Protein AF-A0A3M1FMY9-F1 (afdb_monomer)

Radius of gyration: 11.6 Å; Cα contacts (8 Å, |Δi|>4): 67; chains: 1; bounding box: 25×20×31 Å

pLDDT: mean 90.98, std 11.26, range [52.97, 98.44]

Solvent-accessible surface area (backbone atoms only — not comparable to full-atom values): 2443 Å² total; per-residue (Å²): 130,84,85,71,54,62,75,47,38,30,13,39,30,89,87,35,78,43,66,42,96,42,92,90,45,40,58,76,60,51,74,48,64,50,62,86,79,130

Foldseek 3Di:
DDQDADKFWEFCAPPGNHHDVDPVTHRTRDMDGDDPDD

Sequence (38 aa):
MPLEGERITIGRHPEVDIVIENPSVSRHHAELIAKGGG

Nearest PDB structures (foldseek):
  4h87-assembly2_A  TM=8.924E-01  e=8.985E-03  Homo sapiens
  4h87-assembly3_B  TM=8.911E-01  e=1.356E-02  Homo sapiens
  3hx1-assembly1_A  TM=8.577E-01  e=1.784E-02  Synechocystis sp. PCC 6803
  3umz-assembly1_A  TM=7.700E-01  e=2.515E-02  Homo sapiens
  3oun-assembly1_A  TM=7.869E-01  e=8.647E-02  Mycobacterium tuberculosis H37Rv

Secondary structure (DSSP, 8-state):
-PPPS-EEEEESSTTSSEE---TTS-SS-EEEE-----

Structure (mmCIF, N/CA/C/O backbone):
data_AF-A0A3M1FMY9-F1
#
_entry.id   AF-A0A3M1FMY9-F1
#
loop_
_atom_site.group_PDB
_atom_site.id
_atom_site.type_symbol
_atom_site.label_atom_id
_atom_site.label_alt_id
_atom_site.label_comp_id
_atom_site.label_asym_id
_atom_site.label_entity_id
_atom_site.label_seq_id
_atom_site.pdbx_PDB_ins_code
_atom_site.Cartn_x
_atom_site.Cartn_y
_atom_site.Cartn_z
_atom_site.occupancy
_atom_site.B_iso_or_equiv
_atom_site.auth_seq_id
_atom_site.auth_comp_id
_atom_site.auth_asym_id
_atom_site.auth_atom_id
_atom_site.pdbx_PDB_model_num
ATOM 1 N N . MET A 1 1 ? 2.568 1.726 18.579 1.00 61.91 1 MET A N 1
ATOM 2 C CA . MET A 1 1 ? 1.375 0.868 18.738 1.00 61.91 1 MET A CA 1
ATOM 3 C C . MET A 1 1 ? 0.826 0.598 17.348 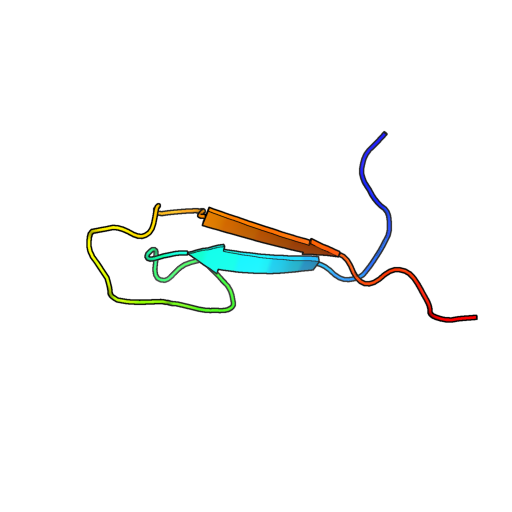1.00 61.91 1 MET A C 1
ATOM 5 O O . MET A 1 1 ? 0.792 1.553 16.574 1.00 61.91 1 MET A O 1
ATOM 9 N N . PRO A 1 2 ? 0.503 -0.653 16.983 1.00 71.12 2 PRO A N 1
ATOM 10 C CA . PRO A 1 2 ? -0.139 -0.929 15.703 1.00 71.12 2 PRO A CA 1
ATOM 11 C C . PRO A 1 2 ? -1.495 -0.220 15.660 1.00 71.12 2 PRO A 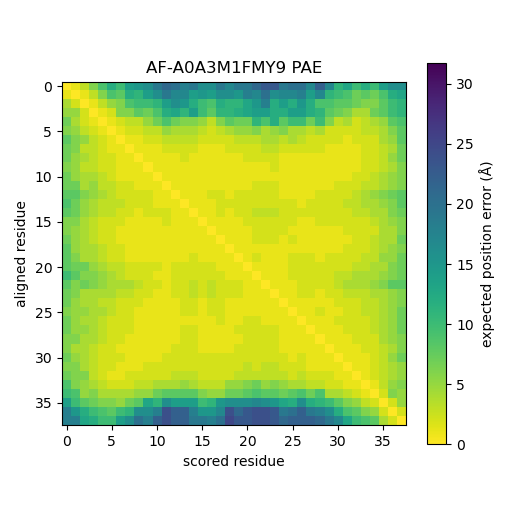C 1
ATOM 13 O O . PRO A 1 2 ? -2.155 -0.063 16.684 1.00 71.12 2 PRO A O 1
ATOM 16 N N . LEU A 1 3 ? -1.874 0.269 14.486 1.00 71.94 3 LEU A N 1
ATOM 17 C CA . LEU A 1 3 ? -3.197 0.845 14.283 1.00 71.94 3 LEU A CA 1
ATOM 18 C C . LEU A 1 3 ? -4.215 -0.308 14.292 1.00 71.94 3 LEU A C 1
ATOM 20 O O . LEU A 1 3 ? -4.028 -1.295 13.582 1.00 71.94 3 LEU A O 1
ATOM 24 N N . GLU A 1 4 ? -5.249 -0.187 15.121 1.00 80.50 4 GLU A N 1
ATOM 25 C CA . GLU A 1 4 ? -6.327 -1.171 15.261 1.00 80.50 4 GLU A CA 1
ATOM 26 C C . GLU A 1 4 ? -7.398 -0.938 14.184 1.00 80.50 4 GLU A C 1
ATOM 28 O O . GLU A 1 4 ? -7.769 0.211 13.927 1.00 80.50 4 GLU A O 1
ATOM 33 N N . GLY A 1 5 ? -7.866 -2.013 13.539 1.00 84.12 5 GLY A N 1
ATOM 34 C CA . GLY A 1 5 ? -8.869 -1.951 12.472 1.00 84.12 5 GLY A CA 1
ATOM 35 C C . GLY A 1 5 ? -8.726 -3.056 11.426 1.00 84.12 5 GLY A C 1
ATOM 36 O O . GLY A 1 5 ? -7.715 -3.761 11.389 1.00 84.12 5 GLY A O 1
ATOM 37 N N . GLU A 1 6 ? -9.73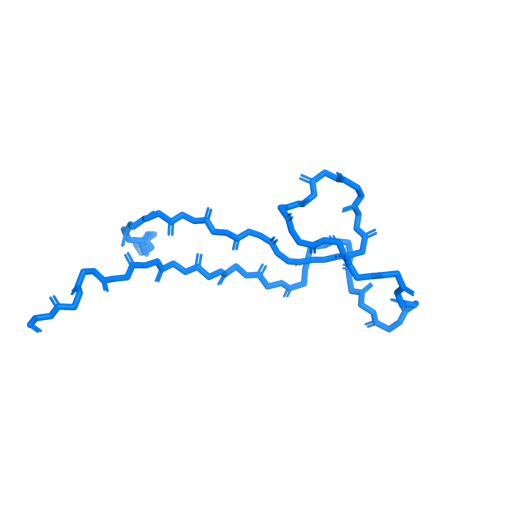3 -3.190 10.560 1.00 90.56 6 GLU A N 1
ATOM 38 C CA . GLU A 1 6 ? -9.627 -4.018 9.353 1.00 90.56 6 GLU A CA 1
ATOM 39 C C . GLU A 1 6 ? -8.526 -3.455 8.450 1.00 90.56 6 GLU A C 1
ATOM 41 O O . GLU A 1 6 ? -8.428 -2.238 8.254 1.00 90.56 6 GLU A O 1
ATOM 46 N N . ARG A 1 7 ? -7.665 -4.344 7.951 1.00 93.00 7 ARG A N 1
ATOM 47 C CA . ARG A 1 7 ? -6.480 -3.988 7.176 1.00 93.00 7 ARG A CA 1
ATOM 48 C C . ARG A 1 7 ? -6.668 -4.408 5.728 1.00 93.00 7 ARG A C 1
ATOM 50 O O . ARG A 1 7 ? -7.001 -5.556 5.471 1.00 93.00 7 ARG A O 1
ATOM 57 N N . ILE A 1 8 ? -6.369 -3.488 4.817 1.00 96.06 8 ILE A N 1
ATOM 58 C CA . ILE A 1 8 ? -6.284 -3.750 3.379 1.00 96.06 8 ILE A CA 1
ATOM 59 C C . ILE A 1 8 ? -4.884 -3.366 2.911 1.00 96.06 8 ILE A C 1
ATOM 61 O O . ILE A 1 8 ? -4.401 -2.266 3.188 1.00 96.06 8 ILE A O 1
ATOM 65 N N . THR A 1 9 ? -4.228 -4.267 2.197 1.00 97.62 9 THR A N 1
ATOM 66 C CA . THR A 1 9 ? -2.882 -4.098 1.651 1.00 97.62 9 THR A CA 1
ATOM 67 C C . THR A 1 9 ? -2.931 -3.752 0.165 1.00 97.62 9 THR A C 1
ATOM 69 O O . THR A 1 9 ? -3.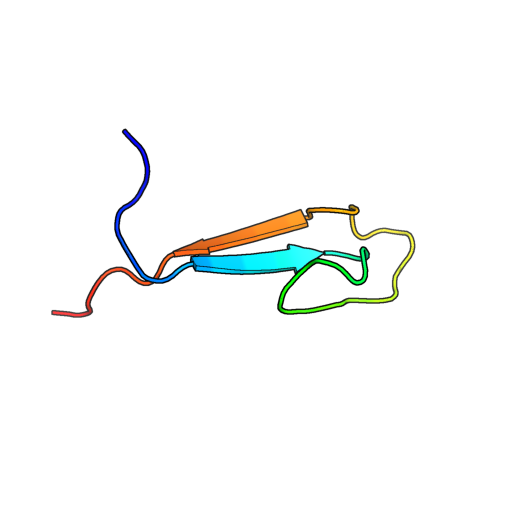743 -4.270 -0.599 1.00 97.62 9 THR A O 1
ATOM 72 N N . ILE A 1 10 ? -2.052 -2.844 -0.257 1.00 98.31 10 ILE A N 1
ATOM 73 C CA . ILE A 1 10 ? -1.973 -2.359 -1.639 1.00 98.31 10 ILE A CA 1
ATOM 74 C C . ILE A 1 10 ? -0.534 -2.496 -2.119 1.00 98.31 10 ILE A C 1
ATOM 76 O O . ILE A 1 10 ? 0.405 -2.095 -1.425 1.00 98.31 10 ILE A O 1
ATOM 80 N N . GLY A 1 11 ? -0.338 -3.022 -3.323 1.00 98.44 11 GLY A N 1
ATOM 81 C CA . GLY A 1 11 ? 0.993 -3.235 -3.879 1.00 98.44 11 GLY A CA 1
ATOM 82 C C . GLY A 1 11 ? 0.970 -3.905 -5.244 1.00 98.44 11 GLY A C 1
ATOM 83 O O . GLY A 1 11 ? -0.081 -4.139 -5.822 1.00 98.44 11 GLY A O 1
ATOM 84 N N . ARG A 1 12 ? 2.152 -4.208 -5.781 1.00 98.38 12 ARG A N 1
ATOM 85 C CA . ARG A 1 12 ? 2.300 -4.919 -7.063 1.00 98.38 12 ARG A CA 1
ATOM 86 C C . ARG A 1 12 ? 2.370 -6.442 -6.908 1.00 98.38 12 ARG A C 1
ATOM 88 O O . ARG A 1 12 ? 2.311 -7.165 -7.897 1.00 98.38 12 ARG A O 1
ATOM 95 N N . HIS A 1 13 ? 2.581 -6.945 -5.693 1.00 97.56 13 HIS A N 1
ATOM 96 C CA . HIS A 1 13 ? 2.695 -8.384 -5.467 1.00 97.56 13 HIS A CA 1
ATOM 97 C C . HIS A 1 13 ? 1.310 -9.051 -5.483 1.00 97.56 13 HIS A C 1
ATOM 99 O O . HIS A 1 13 ? 0.393 -8.484 -4.904 1.00 97.56 13 HIS A O 1
ATOM 105 N N . PRO A 1 14 ? 1.139 -10.252 -6.060 1.00 96.62 14 PRO A N 1
ATOM 106 C CA . PRO A 1 14 ? -0.155 -10.946 -6.067 1.00 96.62 14 PRO A CA 1
ATOM 107 C C . PRO A 1 14 ? -0.652 -11.386 -4.678 1.00 96.62 14 PRO A C 1
ATOM 109 O O . PRO A 1 14 ? -1.776 -11.852 -4.562 1.00 96.62 14 PRO A O 1
ATOM 112 N N . GLU A 1 15 ? 0.173 -11.264 -3.636 1.00 96.94 15 GLU A N 1
ATOM 113 C CA . GLU A 1 15 ? -0.204 -11.589 -2.250 1.00 96.94 15 GLU A CA 1
ATOM 114 C C . GLU A 1 15 ? -0.896 -10.432 -1.510 1.00 96.94 15 GLU A C 1
ATOM 116 O O . GLU A 1 15 ? -1.319 -10.626 -0.375 1.00 96.94 15 GLU A O 1
ATOM 121 N N . VAL A 1 16 ? -0.990 -9.236 -2.106 1.00 97.88 16 VAL A N 1
ATOM 122 C CA . VAL A 1 16 ? -1.724 -8.110 -1.502 1.00 97.88 16 VAL A CA 1
ATOM 123 C C . VAL A 1 16 ? -3.204 -8.132 -1.892 1.00 97.88 16 VAL A C 1
ATOM 125 O O . VAL A 1 16 ? -3.570 -8.681 -2.929 1.00 97.88 16 VAL A O 1
ATOM 128 N N . ASP A 1 17 ? -4.049 -7.476 -1.098 1.00 97.81 17 ASP A N 1
ATOM 129 C CA . ASP A 1 17 ? -5.499 -7.430 -1.335 1.00 97.81 17 ASP A CA 1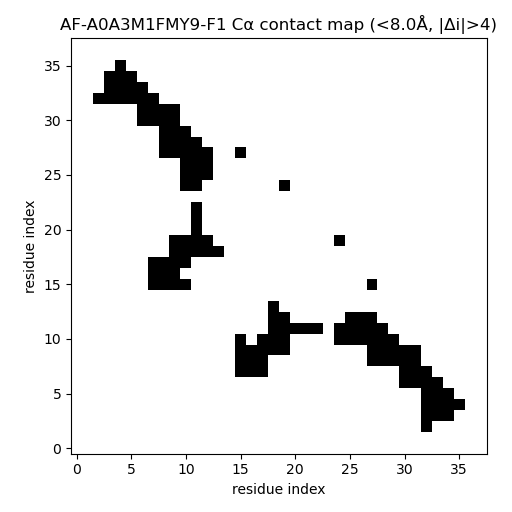
ATOM 130 C C . ASP A 1 17 ? -5.854 -6.654 -2.614 1.00 97.81 17 ASP A C 1
ATOM 132 O O . ASP A 1 17 ? -6.758 -7.035 -3.359 1.00 97.81 17 ASP A O 1
ATOM 136 N N . ILE A 1 18 ? -5.133 -5.559 -2.887 1.00 97.44 18 ILE A N 1
ATOM 137 C CA . ILE A 1 18 ? -5.316 -4.725 -4.082 1.00 97.44 18 ILE A CA 1
ATOM 138 C C . ILE A 1 18 ? -4.023 -4.692 -4.894 1.00 97.44 18 ILE A C 1
ATOM 140 O O . ILE A 1 18 ? -3.083 -3.953 -4.581 1.00 97.44 18 ILE A O 1
ATOM 144 N N . VAL A 1 19 ? -4.010 -5.461 -5.983 1.00 98.19 19 VAL A N 1
ATOM 145 C CA . VAL A 1 19 ? -2.870 -5.556 -6.900 1.00 98.19 19 VAL A CA 1
ATOM 146 C C . VAL A 1 19 ? -2.893 -4.421 -7.925 1.00 98.19 19 VAL A C 1
ATOM 148 O O . VAL A 1 19 ? -3.869 -4.237 -8.651 1.00 98.19 19 VAL A O 1
ATOM 151 N N . ILE A 1 20 ? -1.786 -3.684 -8.027 1.00 97.75 20 ILE A N 1
ATOM 152 C CA . ILE A 1 20 ? -1.544 -2.675 -9.065 1.00 97.75 20 ILE A CA 1
ATOM 153 C C . ILE A 1 20 ? -0.319 -3.088 -9.886 1.00 97.75 20 ILE A C 1
ATOM 155 O O . ILE A 1 20 ? 0.823 -3.005 -9.426 1.00 97.75 20 ILE A O 1
ATOM 159 N N . GLU A 1 21 ? -0.549 -3.499 -11.132 1.00 96.69 21 GLU A N 1
ATOM 160 C CA . GLU A 1 21 ? 0.492 -3.943 -12.067 1.00 96.69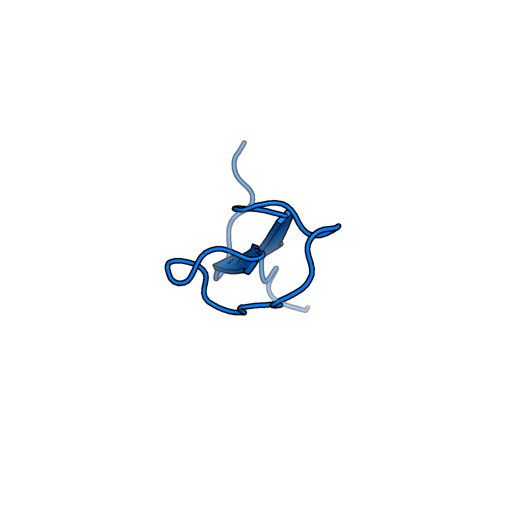 21 GLU A CA 1
ATOM 161 C C . GLU A 1 21 ? 1.261 -2.763 -12.681 1.00 96.69 21 GLU A C 1
ATOM 163 O O . GLU A 1 21 ? 1.174 -2.469 -13.871 1.00 96.69 21 GLU A O 1
ATOM 168 N N . ASN A 1 22 ? 2.032 -2.053 -11.858 1.00 97.31 22 ASN A N 1
ATOM 169 C CA . ASN A 1 22 ? 2.863 -0.941 -12.312 1.00 97.31 22 ASN A CA 1
ATOM 170 C C . ASN A 1 22 ? 4.273 -1.015 -11.705 1.00 97.31 22 ASN A C 1
ATOM 172 O O . ASN A 1 22 ? 4.389 -1.022 -10.481 1.00 97.31 22 ASN A O 1
ATOM 176 N N . PRO A 1 23 ? 5.356 -1.014 -12.508 1.00 96.44 23 PRO A N 1
ATOM 177 C CA . PRO A 1 23 ? 6.731 -1.079 -12.009 1.00 96.44 23 PRO A CA 1
ATOM 178 C C . PRO A 1 23 ? 7.111 -0.022 -10.960 1.00 96.44 23 PRO A C 1
ATOM 180 O O . PRO A 1 23 ? 8.006 -0.285 -10.158 1.00 96.44 23 PRO A O 1
ATOM 183 N N . SER A 1 24 ? 6.451 1.143 -10.938 1.00 97.81 24 SER A N 1
ATOM 184 C CA . SER A 1 24 ? 6.677 2.181 -9.920 1.00 97.81 24 SER A CA 1
ATOM 185 C C . SER A 1 24 ? 6.075 1.839 -8.550 1.00 97.81 24 SER A C 1
ATOM 187 O O . SER A 1 24 ? 6.444 2.447 -7.546 1.00 97.81 24 SER A O 1
ATOM 189 N N . VAL A 1 25 ? 5.176 0.853 -8.485 1.00 97.81 25 VAL A N 1
ATOM 190 C CA . VAL A 1 25 ? 4.532 0.388 -7.256 1.00 97.81 25 VAL A CA 1
ATOM 191 C C . VAL A 1 25 ? 5.374 -0.719 -6.612 1.00 97.81 25 VAL A C 1
ATOM 193 O O . VAL A 1 25 ? 5.756 -1.721 -7.231 1.00 97.81 25 VAL A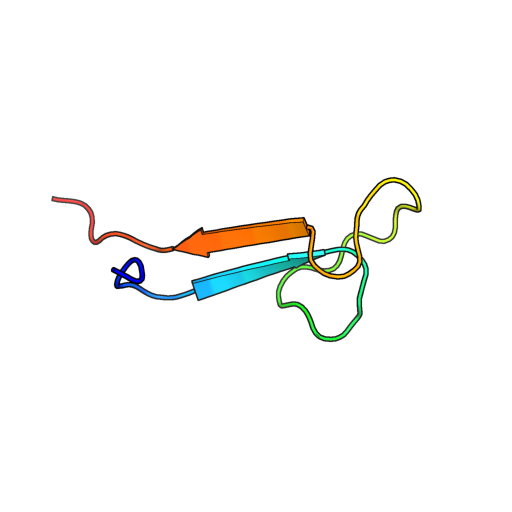 O 1
ATOM 196 N N . SER A 1 26 ? 5.662 -0.533 -5.324 1.00 98.19 26 SER A N 1
ATOM 197 C CA . SER A 1 26 ? 6.368 -1.500 -4.479 1.00 98.19 26 SER A CA 1
ATOM 198 C C . SER A 1 26 ? 5.578 -2.802 -4.323 1.00 98.19 26 SER A C 1
ATOM 200 O O . SER A 1 26 ? 4.355 -2.820 -4.437 1.00 98.19 26 SER A O 1
ATOM 202 N N . ARG A 1 27 ? 6.266 -3.904 -3.988 1.00 97.56 27 ARG A N 1
ATOM 203 C CA . ARG A 1 27 ? 5.608 -5.191 -3.675 1.00 97.56 27 ARG A CA 1
ATOM 204 C C . ARG A 1 27 ? 4.528 -5.033 -2.596 1.00 97.56 27 ARG A C 1
ATOM 206 O O . ARG A 1 27 ? 3.415 -5.488 -2.811 1.00 97.56 27 ARG A O 1
ATOM 213 N N . HIS A 1 28 ? 4.858 -4.301 -1.532 1.00 97.69 28 HIS A N 1
ATOM 214 C CA . HIS A 1 28 ? 3.946 -3.824 -0.491 1.00 97.69 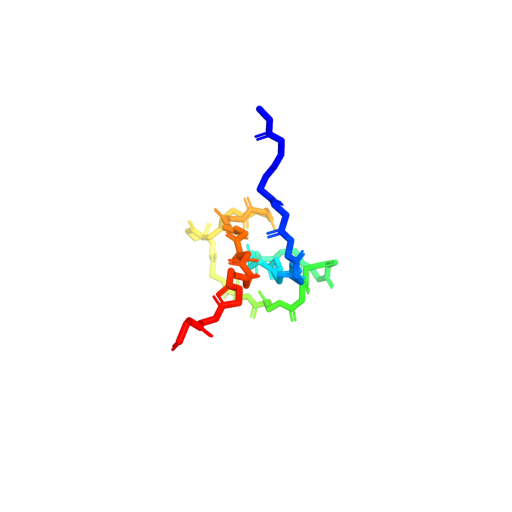28 HIS A CA 1
ATOM 215 C C . HIS A 1 28 ? 4.088 -2.304 -0.437 1.00 97.69 28 HIS A C 1
ATOM 217 O O . HIS A 1 28 ? 5.145 -1.802 -0.056 1.00 97.69 28 HIS A O 1
ATOM 223 N N . HIS A 1 29 ? 3.099 -1.574 -0.936 1.00 97.69 29 HIS A N 1
ATOM 224 C CA . HIS A 1 29 ? 3.200 -0.132 -1.144 1.00 97.69 29 HIS A CA 1
ATOM 225 C C . HIS A 1 29 ? 2.497 0.662 -0.046 1.00 97.69 29 HIS A C 1
ATOM 227 O O . HIS A 1 29 ? 3.065 1.622 0.466 1.00 97.69 29 HIS A O 1
ATOM 233 N N . ALA A 1 30 ? 1.287 0.253 0.329 1.00 97.19 30 ALA A N 1
ATOM 234 C CA . ALA A 1 30 ? 0.510 0.916 1.366 1.00 97.19 30 ALA A CA 1
ATOM 235 C C . ALA A 1 30 ? -0.358 -0.081 2.140 1.00 97.19 30 ALA A C 1
ATOM 237 O O . ALA A 1 30 ? -0.693 -1.156 1.639 1.00 97.19 30 ALA A O 1
ATOM 238 N N . GLU A 1 31 ? -0.746 0.316 3.350 1.00 95.44 31 GLU A N 1
ATOM 239 C CA . GLU A 1 31 ? -1.736 -0.374 4.171 1.00 95.44 31 GLU A CA 1
ATOM 240 C C . GLU A 1 31 ? -2.816 0.632 4.574 1.00 95.44 31 GLU A C 1
ATOM 242 O O . GLU A 1 31 ? -2.514 1.706 5.101 1.00 95.44 31 GLU A O 1
ATOM 247 N N . LEU A 1 32 ? -4.074 0.290 4.321 1.00 94.00 32 LEU A N 1
ATOM 248 C CA . LEU A 1 32 ? -5.233 1.022 4.811 1.00 94.00 32 LEU A CA 1
ATOM 249 C C . LEU A 1 32 ? -5.743 0.335 6.067 1.00 94.00 32 LEU A C 1
ATOM 251 O O . LEU A 1 32 ? -5.830 -0.890 6.113 1.00 94.00 32 LEU A O 1
ATOM 255 N N . ILE A 1 33 ? -6.068 1.130 7.084 1.00 93.31 33 ILE A N 1
ATOM 256 C CA . ILE A 1 33 ? -6.559 0.624 8.364 1.00 93.31 33 ILE A CA 1
ATOM 257 C C . ILE A 1 33 ? -7.854 1.349 8.683 1.00 93.31 33 ILE A C 1
ATOM 259 O O . ILE A 1 33 ? -7.863 2.566 8.891 1.00 93.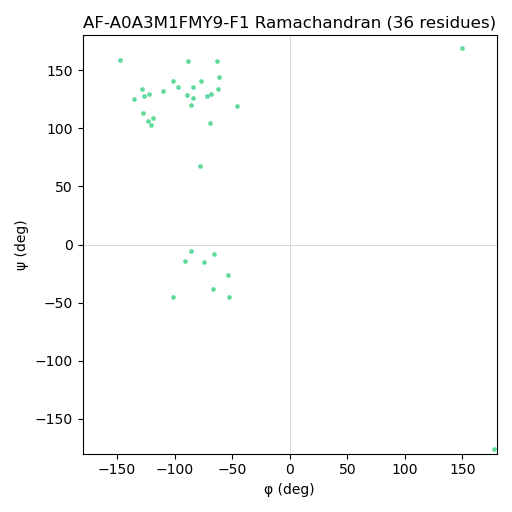31 33 ILE A O 1
ATOM 263 N N . ALA A 1 34 ? -8.948 0.593 8.680 1.00 89.31 34 ALA A N 1
ATOM 264 C CA . ALA A 1 34 ? -10.271 1.108 8.972 1.00 89.31 34 ALA A CA 1
ATOM 265 C C . ALA A 1 34 ? -10.355 1.478 10.455 1.00 89.31 34 ALA A C 1
ATOM 267 O O . ALA A 1 34 ? -10.474 0.618 11.325 1.00 89.31 34 ALA A O 1
ATOM 268 N N . LYS A 1 35 ? -10.310 2.776 10.749 1.00 86.94 35 LYS A N 1
ATOM 269 C CA . LYS A 1 35 ? -10.695 3.290 12.062 1.00 86.94 35 LYS A CA 1
ATOM 270 C C . LYS A 1 35 ? -12.199 3.505 12.036 1.00 86.94 35 LYS A C 1
ATOM 272 O O . LYS A 1 35 ? -12.667 4.259 11.187 1.00 86.94 35 LYS A O 1
ATOM 277 N N . GLY A 1 36 ? -12.932 2.822 12.918 1.00 76.62 36 GLY A N 1
ATOM 278 C CA . GLY A 1 36 ? -14.386 2.960 13.026 1.00 76.62 36 GLY A CA 1
ATOM 279 C C . GLY A 1 36 ? -14.785 4.435 13.003 1.00 76.62 36 GLY A C 1
ATOM 280 O O . GLY A 1 36 ? -14.299 5.218 13.820 1.00 76.62 36 GLY A O 1
ATOM 281 N N . GLY A 1 37 ? -15.583 4.817 12.005 1.00 72.25 37 GLY A N 1
ATOM 282 C CA . GLY A 1 37 ? -16.097 6.176 11.875 1.00 72.25 37 GLY A CA 1
ATOM 283 C C . GLY A 1 37 ? -17.086 6.447 13.002 1.00 72.25 37 GLY A C 1
ATOM 284 O O . GLY A 1 37 ? -17.952 5.610 13.256 1.00 72.25 37 GLY A O 1
ATOM 285 N N . GLY A 1 38 ? -16.896 7.566 13.703 1.00 52.97 38 GLY A N 1
ATOM 286 C CA . GLY A 1 38 ? -17.838 8.064 14.709 1.00 52.97 38 GLY A CA 1
ATOM 287 C C . GLY A 1 38 ? -19.149 8.549 14.111 1.00 52.97 38 GLY A C 1
ATOM 288 O O . GLY A 1 38 ? -19.180 8.829 12.890 1.00 52.97 38 GLY A O 1
#

Mean predicted aligned error: 4.47 Å